Protein AF-A0AAJ1B019-F1 (afdb_monomer_lite)

Radius of gyration: 32.2 Å; chains: 1; bounding box: 60×38×91 Å

Sequence (103 aa):
MKLSSENKVKEAKVQQEENVTEEQHVETKEEAVKRVAEPLSVTIEKAKKDINTAVIMAERNYSLHSSITVLILESVLANVRAGNATVAAMEFEQYKGELLKNG

pLDDT: mean 71.17, std 15.45, range [40.25, 95.06]

Organism: Mediterraneibacter gnavus (NCBI:txid33038)

Foldseek 3Di:
DPDPPPVVVVVVVVVVVVVPPCPPPPDDPVNVCVVVVVVVVVVVVVVVVVVVVVVVVCCVVVVVVVPPLVVLVVVLVVCVVVVNPVVSVVSCVVCVCVNPVVD

Secondary structure (DSSP, 8-state):
--SSHHHHHHHHHHHHHGGGS-------HHHHHHHHHHHHHHHHHHHHHHHHHHHHHHHHHTT-TTHHHHHHHHHHHHHHHTT-HHHHHHHHHHHHHHHHTT-

Structure (mmCIF, N/CA/C/O backbone):
data_AF-A0AAJ1B019-F1
#
_entry.id   AF-A0AAJ1B019-F1
#
loop_
_atom_site.group_PDB
_atom_site.id
_atom_site.type_symbol
_atom_site.label_atom_id
_atom_site.label_alt_id
_atom_site.label_comp_id
_atom_site.label_asym_id
_atom_site.label_entity_id
_atom_site.label_seq_id
_atom_site.pdbx_PDB_ins_code
_atom_site.Cartn_x
_atom_site.Cartn_y
_atom_site.Cartn_z
_atom_site.occupancy
_atom_site.B_iso_or_equiv
_atom_site.auth_seq_id
_atom_site.auth_comp_id
_atom_site.auth_asym_id
_atom_site.auth_atom_id
_atom_site.pdbx_PDB_model_num
ATOM 1 N N . MET A 1 1 ? -39.588 28.427 72.794 1.00 50.62 1 MET A N 1
ATOM 2 C CA . MET A 1 1 ? -39.570 27.150 72.043 1.00 50.62 1 MET A CA 1
ATOM 3 C C . MET A 1 1 ? -39.719 27.462 70.554 1.00 50.62 1 MET A C 1
ATOM 5 O O . MET A 1 1 ? -40.829 27.744 70.130 1.00 50.62 1 MET A O 1
ATOM 9 N N . LYS A 1 2 ? -38.621 27.544 69.783 1.00 50.16 2 LYS A N 1
ATOM 10 C CA . LYS A 1 2 ? -38.675 27.771 68.318 1.00 50.16 2 LYS A CA 1
ATOM 11 C C . LYS A 1 2 ? -37.358 27.432 67.589 1.00 50.16 2 LYS A C 1
ATOM 13 O O . LYS A 1 2 ? -36.983 28.109 66.652 1.00 50.16 2 LYS A O 1
ATOM 18 N N . LEU A 1 3 ? -36.636 26.405 68.048 1.00 49.88 3 LEU A N 1
ATOM 19 C CA . LEU A 1 3 ? -35.315 26.033 67.499 1.00 49.88 3 LEU A CA 1
ATOM 20 C C . LEU A 1 3 ? -35.224 24.574 67.013 1.00 49.88 3 LEU A C 1
ATOM 22 O O . LEU A 1 3 ? -34.187 24.154 66.520 1.00 49.88 3 LEU A O 1
ATOM 26 N N . SER A 1 4 ? -36.296 23.782 67.129 1.00 53.53 4 SER A N 1
ATOM 27 C CA . SER A 1 4 ? -36.256 22.347 66.790 1.00 53.53 4 SER A CA 1
ATOM 28 C C . SER A 1 4 ? -36.645 22.040 65.337 1.00 53.53 4 SER A C 1
ATOM 30 O O . SER A 1 4 ? -36.272 20.996 64.809 1.00 53.53 4 SER A O 1
ATOM 32 N N . SER A 1 5 ? -37.358 22.948 64.670 1.00 53.88 5 SER A N 1
ATOM 33 C CA . SER A 1 5 ? -37.872 22.751 63.310 1.00 53.88 5 SER A CA 1
ATOM 34 C C . SER A 1 5 ? -36.930 23.239 62.205 1.00 53.88 5 SER A C 1
ATOM 36 O O . SER A 1 5 ? -37.071 22.795 61.074 1.00 53.88 5 SER A O 1
ATOM 38 N N . GLU A 1 6 ? -35.948 24.096 62.503 1.00 50.56 6 GLU A N 1
ATOM 39 C CA . GLU A 1 6 ? -35.003 24.601 61.489 1.00 50.56 6 GLU A CA 1
ATOM 40 C C . GLU A 1 6 ? -33.870 23.612 61.171 1.00 50.56 6 GLU A C 1
ATOM 42 O O . GLU A 1 6 ? -33.420 23.551 60.028 1.00 50.56 6 GLU A O 1
ATOM 47 N N . ASN A 1 7 ? -33.452 22.777 62.130 1.00 51.91 7 ASN A N 1
ATOM 48 C CA . ASN A 1 7 ? -32.375 21.805 61.894 1.00 51.91 7 ASN A CA 1
ATOM 49 C C . ASN A 1 7 ? -32.812 20.618 61.024 1.00 51.91 7 ASN A C 1
ATOM 51 O O . ASN A 1 7 ? -32.043 20.178 60.175 1.00 51.91 7 ASN A O 1
ATOM 55 N N . LYS A 1 8 ? -34.064 20.157 61.145 1.00 52.56 8 LYS A N 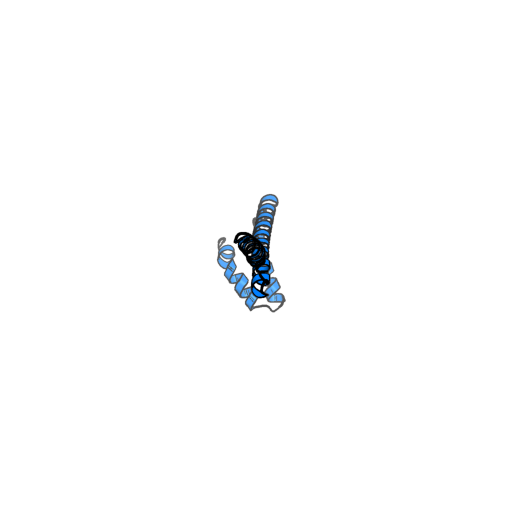1
ATOM 56 C CA . LYS A 1 8 ? -34.578 19.056 60.308 1.00 52.56 8 LYS A CA 1
ATOM 57 C C . LYS A 1 8 ? -34.766 19.446 58.840 1.00 52.56 8 LYS A C 1
ATOM 59 O O . LYS A 1 8 ? -34.690 18.591 57.966 1.00 52.56 8 LYS A O 1
ATOM 64 N N . VAL A 1 9 ? -34.998 20.729 58.560 1.00 53.28 9 VAL A N 1
ATOM 65 C CA . VAL A 1 9 ? -35.155 21.231 57.185 1.00 53.28 9 VAL A CA 1
ATOM 66 C C . VAL A 1 9 ? -33.797 21.379 56.495 1.00 53.28 9 VAL A C 1
ATOM 68 O O . VAL A 1 9 ? -33.706 21.167 55.290 1.00 53.28 9 VAL A O 1
ATOM 71 N N . LYS A 1 10 ? -32.728 21.687 57.242 1.00 52.53 10 LYS A N 1
ATOM 72 C CA . LYS A 1 10 ? -31.371 21.780 56.683 1.00 52.53 10 LYS A CA 1
ATOM 73 C C . LYS A 1 10 ? -30.781 20.412 56.338 1.00 52.53 10 LYS A C 1
ATOM 75 O O . LYS A 1 10 ? -30.233 20.277 55.252 1.00 52.53 10 LYS A O 1
ATOM 80 N N . GLU A 1 11 ? -30.952 19.395 57.183 1.00 49.94 11 GLU A N 1
ATOM 81 C CA . GLU A 1 11 ? -30.468 18.035 56.874 1.00 49.94 11 GLU A CA 1
ATOM 82 C C . GLU A 1 11 ? -31.183 17.409 55.667 1.00 49.94 11 GLU A C 1
ATOM 84 O O . GLU A 1 11 ? -30.538 16.784 54.829 1.00 49.94 11 GLU A O 1
ATOM 89 N N . ALA A 1 12 ? -32.492 17.642 55.515 1.00 50.59 12 ALA A N 1
ATOM 90 C CA . ALA A 1 12 ? -33.245 17.146 54.362 1.00 50.59 12 ALA A CA 1
ATOM 91 C C . ALA A 1 12 ? -32.840 17.829 53.043 1.00 50.59 12 ALA A C 1
ATOM 93 O O . ALA A 1 12 ? -32.885 17.200 51.991 1.00 50.59 12 ALA A O 1
ATOM 94 N N . LYS A 1 13 ? -32.423 19.102 53.090 1.00 48.06 13 LYS A N 1
ATOM 95 C CA . LYS A 1 13 ? -31.997 19.844 51.895 1.00 48.06 13 LYS A CA 1
ATOM 96 C C . LYS A 1 13 ? -30.591 19.448 51.435 1.00 48.06 13 LYS A C 1
ATOM 98 O O . LYS A 1 13 ? -30.360 19.347 50.237 1.00 48.06 13 LYS A O 1
ATOM 103 N N . VAL A 1 14 ? -29.693 19.143 52.376 1.00 51.22 14 VAL A N 1
ATOM 104 C CA . VAL A 1 14 ? -28.333 18.659 52.076 1.00 51.22 14 VAL A CA 1
ATOM 105 C C . VAL A 1 14 ? -28.370 17.262 51.444 1.00 51.22 14 VAL A C 1
ATOM 107 O O . VAL A 1 14 ? -27.679 17.028 50.460 1.00 51.22 14 VAL A O 1
ATOM 110 N N . GLN A 1 15 ? -29.252 16.368 51.907 1.00 46.62 15 GLN A N 1
ATOM 111 C CA . GLN A 1 15 ? -29.422 15.045 51.281 1.00 46.62 15 GLN A CA 1
ATOM 112 C C . GLN A 1 15 ? -30.088 15.097 49.896 1.00 46.62 15 GLN A C 1
ATOM 114 O O . GLN A 1 15 ? -29.965 14.152 49.121 1.00 46.62 15 GLN A O 1
ATOM 119 N N . GLN A 1 16 ? -30.799 16.181 49.573 1.00 46.81 16 GLN A N 1
ATOM 120 C CA . GLN A 1 16 ? -31.437 16.353 48.267 1.00 46.81 16 GLN A CA 1
ATOM 121 C C . GLN A 1 16 ? -30.507 17.016 47.238 1.00 46.81 16 GLN A C 1
ATOM 123 O O . GLN A 1 16 ? -30.675 16.774 46.049 1.00 46.81 16 GLN A O 1
ATOM 128 N N . GLU A 1 17 ? -29.514 17.800 47.674 1.00 41.75 17 GLU A N 1
ATOM 129 C CA . GLU A 1 17 ? -28.477 18.376 46.799 1.00 41.75 17 GLU A CA 1
ATOM 130 C C . GLU A 1 17 ? -27.334 17.389 46.501 1.00 41.75 17 GLU A C 1
ATOM 132 O O . GLU A 1 17 ? -26.781 17.414 45.403 1.00 41.75 17 GLU A O 1
ATOM 137 N N . GLU A 1 18 ? -27.023 16.459 47.410 1.00 42.16 18 GLU A N 1
ATOM 138 C CA . GLU A 1 18 ? -25.994 15.431 47.168 1.00 42.16 18 GLU A CA 1
ATOM 139 C C . GLU A 1 18 ? -26.453 14.352 46.165 1.00 42.16 18 GLU A C 1
ATOM 141 O O . GLU A 1 18 ? -25.636 13.718 45.506 1.00 42.16 18 GLU A O 1
ATOM 146 N N . ASN A 1 19 ? -27.766 14.197 45.967 1.00 40.25 19 ASN A N 1
ATOM 147 C CA . ASN A 1 19 ? -28.346 13.161 45.104 1.00 40.25 19 ASN A CA 1
ATOM 148 C C . ASN A 1 19 ? -28.590 13.609 43.645 1.00 40.25 19 ASN A C 1
ATOM 150 O O . ASN A 1 19 ? -29.221 12.884 42.880 1.00 40.25 19 ASN A O 1
ATOM 154 N N . VAL A 1 20 ? -28.150 14.815 43.258 1.00 49.91 20 VAL A N 1
ATOM 155 C CA . VAL A 1 20 ? -28.403 15.395 41.918 1.00 49.91 20 VAL A CA 1
ATOM 156 C C . VAL A 1 20 ? -27.145 15.453 41.040 1.00 49.91 20 VAL A C 1
ATOM 158 O O . VAL A 1 20 ? -27.244 15.762 39.859 1.00 49.91 20 VAL A O 1
ATOM 161 N N . THR A 1 21 ? -25.964 15.088 41.545 1.00 45.81 21 THR A N 1
ATOM 162 C CA . THR A 1 21 ? -24.705 15.277 40.789 1.00 45.81 21 THR A CA 1
ATOM 163 C C . THR A 1 21 ? -24.028 13.973 40.372 1.00 45.81 21 THR A C 1
ATOM 165 O O . THR A 1 21 ? -22.811 13.895 40.276 1.00 45.81 21 THR A O 1
ATOM 168 N N . GLU A 1 22 ? -24.817 12.948 40.077 1.00 49.91 22 GLU A N 1
ATOM 169 C CA . GLU A 1 22 ? -24.378 11.846 39.223 1.00 49.91 22 GLU A CA 1
ATOM 170 C C . GLU A 1 22 ? -25.418 11.679 38.117 1.00 49.91 22 GLU A C 1
ATOM 172 O O . GLU A 1 22 ? -26.176 10.711 38.071 1.00 49.91 22 GLU A O 1
ATOM 177 N N . GLU A 1 23 ? -25.489 12.660 37.211 1.00 45.62 23 GLU A N 1
ATOM 178 C CA . GLU A 1 23 ? -26.018 12.389 35.878 1.00 45.62 23 GLU A CA 1
ATOM 179 C C . GLU A 1 23 ? -25.144 11.277 35.291 1.00 45.62 23 GLU A C 1
ATOM 181 O O . GLU A 1 23 ? -24.032 11.512 34.816 1.00 45.62 23 GLU A O 1
ATOM 186 N N . GLN A 1 24 ? -25.616 10.032 35.396 1.00 56.62 24 GLN A N 1
ATOM 187 C CA . GLN A 1 24 ? -25.055 8.913 34.660 1.00 56.62 24 GLN A C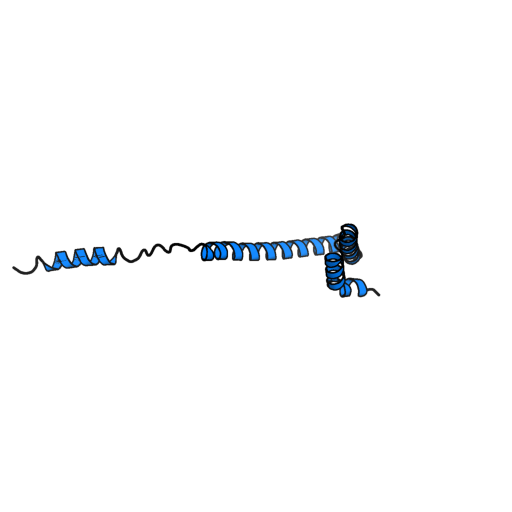A 1
ATOM 188 C C . GLN A 1 24 ? -25.157 9.281 33.184 1.00 56.62 24 GLN A C 1
ATOM 190 O O . GLN A 1 24 ? -26.213 9.150 32.569 1.00 56.62 24 GLN A O 1
ATOM 195 N N . HIS A 1 25 ? -24.058 9.791 32.632 1.00 66.38 25 HIS A N 1
ATOM 196 C CA . HIS A 1 25 ? -23.916 10.037 31.212 1.00 66.38 25 HIS A CA 1
ATOM 197 C C . HIS A 1 25 ? -24.056 8.687 30.505 1.00 66.38 25 HIS A C 1
ATOM 199 O O . HIS A 1 25 ? -23.106 7.906 30.412 1.00 66.38 25 HIS A O 1
ATOM 205 N N . VAL A 1 26 ? -25.268 8.384 30.042 1.00 70.44 26 VAL A N 1
ATOM 206 C CA . VAL A 1 26 ? -25.540 7.193 29.245 1.00 70.44 26 VAL A CA 1
ATOM 207 C C . VAL A 1 26 ? -24.914 7.439 27.885 1.00 70.44 26 VAL A C 1
ATOM 209 O O . VAL A 1 26 ? -25.463 8.154 27.053 1.00 70.44 26 VAL A O 1
ATOM 212 N N . GLU A 1 27 ? -23.725 6.878 27.699 1.00 68.50 27 GLU A N 1
ATOM 213 C CA . GLU A 1 27 ? -22.998 6.974 26.446 1.00 68.50 27 GLU A CA 1
ATOM 214 C C . GLU A 1 27 ? -23.863 6.468 25.290 1.00 68.50 27 GLU A C 1
ATOM 216 O O . GLU A 1 27 ? -24.378 5.343 25.290 1.00 68.50 27 GLU A O 1
ATOM 221 N N . THR A 1 28 ? -24.031 7.323 24.290 1.00 77.88 28 THR A N 1
ATOM 222 C CA . THR A 1 28 ? -24.779 6.971 23.092 1.00 77.88 28 THR A CA 1
ATOM 223 C C . THR A 1 28 ? -23.948 6.037 22.213 1.00 77.88 28 THR A C 1
ATOM 225 O O . THR A 1 28 ? -22.715 6.039 22.228 1.00 77.88 28 THR A O 1
ATOM 228 N N . LYS A 1 29 ? -24.613 5.228 21.378 1.00 76.12 29 LYS A N 1
ATOM 229 C CA . LYS A 1 29 ? -23.911 4.349 20.423 1.00 76.12 29 LYS A CA 1
ATOM 230 C C . LYS A 1 29 ? -22.945 5.126 19.522 1.00 76.12 29 LYS A C 1
ATOM 232 O O . LYS A 1 29 ? -21.916 4.590 19.132 1.00 76.12 29 LYS A O 1
ATOM 237 N N . GLU A 1 30 ? -23.280 6.369 19.200 1.00 76.81 30 GLU A N 1
ATOM 238 C CA . GLU A 1 30 ? -22.514 7.235 18.307 1.00 76.81 30 GLU A CA 1
ATOM 239 C C . GLU A 1 30 ? -21.222 7.745 18.966 1.00 76.81 30 GLU A C 1
ATOM 241 O O . GLU A 1 30 ? -20.154 7.704 18.354 1.00 76.81 30 GLU A O 1
ATOM 246 N N . GLU A 1 31 ? -21.282 8.111 20.248 1.00 76.25 31 GLU A N 1
ATOM 247 C CA . GLU A 1 31 ? -20.105 8.456 21.059 1.00 76.25 31 GLU A CA 1
ATOM 248 C C . GLU A 1 31 ? -19.183 7.252 21.261 1.00 76.25 31 GLU A C 1
ATOM 250 O O . GLU A 1 31 ? -17.966 7.376 21.102 1.00 76.25 31 GLU A O 1
ATOM 255 N N . ALA A 1 32 ? -19.757 6.067 21.493 1.00 75.50 32 ALA A N 1
ATOM 256 C CA . ALA A 1 32 ? -18.993 4.829 21.596 1.00 75.50 32 ALA A CA 1
ATOM 257 C C . ALA A 1 32 ? -18.273 4.484 20.281 1.00 75.50 32 ALA A C 1
ATOM 259 O O . ALA A 1 32 ? -17.108 4.082 20.297 1.00 75.50 32 ALA A O 1
ATOM 260 N N . VAL A 1 33 ? -18.927 4.682 19.129 1.00 72.44 33 VAL A N 1
ATOM 261 C CA . VAL A 1 33 ? -18.290 4.503 17.814 1.00 72.44 33 VAL A CA 1
ATOM 262 C C . VAL A 1 33 ? -17.163 5.511 17.618 1.00 72.44 33 VAL A C 1
ATOM 264 O O . VAL A 1 33 ? -16.073 5.118 17.208 1.00 72.44 33 VAL A O 1
ATOM 267 N N . LYS A 1 34 ? -17.378 6.789 17.939 1.00 72.00 34 LYS A N 1
ATOM 268 C CA . LYS A 1 34 ? -16.368 7.840 17.757 1.00 72.00 34 LYS A CA 1
ATOM 269 C C . LYS A 1 34 ? -15.132 7.611 18.633 1.00 72.00 34 LYS A C 1
ATOM 271 O O . LYS A 1 34 ? -14.007 7.678 18.137 1.00 72.00 34 LYS A O 1
ATOM 276 N N . ARG A 1 35 ? -15.344 7.212 19.892 1.00 76.19 35 ARG A N 1
ATOM 277 C CA . ARG A 1 35 ? -14.289 6.838 20.847 1.00 76.19 35 ARG A CA 1
ATOM 278 C C . ARG A 1 35 ? -13.443 5.656 20.380 1.00 76.19 35 ARG A C 1
ATOM 280 O O . ARG A 1 35 ? -12.286 5.567 20.770 1.00 76.19 35 ARG A O 1
ATOM 287 N N . VAL A 1 36 ? -13.992 4.749 19.573 1.00 71.38 36 VAL A N 1
ATOM 288 C CA . VAL A 1 36 ? -13.258 3.592 19.034 1.00 71.38 36 VAL A CA 1
ATOM 289 C C . VAL A 1 36 ? -12.637 3.899 17.667 1.00 71.38 36 VAL A C 1
ATOM 291 O O . VAL A 1 36 ? -11.504 3.502 17.401 1.00 71.38 36 VAL A O 1
ATOM 294 N N . ALA A 1 37 ? -13.335 4.640 16.807 1.00 68.56 37 ALA A N 1
ATOM 295 C CA . ALA A 1 37 ? -12.900 4.943 15.446 1.00 68.56 37 ALA A CA 1
ATOM 296 C C . ALA A 1 37 ? -11.674 5.870 15.393 1.00 68.56 37 ALA A C 1
ATOM 298 O O . ALA A 1 37 ? -10.781 5.656 14.573 1.00 68.56 37 ALA A O 1
ATOM 299 N N . GLU A 1 38 ? -11.598 6.875 16.270 1.00 69.62 38 GLU A N 1
ATOM 300 C CA . GLU A 1 38 ? -10.465 7.810 16.319 1.00 69.62 38 GLU A CA 1
ATOM 301 C C . GLU A 1 38 ? -9.134 7.130 16.718 1.00 69.62 38 GLU A C 1
ATOM 303 O O . GLU A 1 38 ? -8.159 7.266 15.977 1.00 69.62 38 GLU A O 1
ATOM 308 N N . PRO A 1 39 ? -9.050 6.324 17.797 1.00 77.75 39 PRO A N 1
ATOM 309 C CA . PRO A 1 39 ? -7.828 5.580 18.108 1.00 77.75 39 PRO A CA 1
ATOM 310 C C . PRO A 1 39 ? -7.445 4.564 17.027 1.00 77.75 39 PRO A C 1
ATOM 312 O O . PRO A 1 39 ? -6.256 4.340 16.779 1.00 77.75 39 PRO A O 1
ATOM 315 N N . LEU A 1 40 ? -8.431 3.944 16.368 1.00 78.81 40 LEU A N 1
ATOM 316 C CA . LEU A 1 40 ? -8.180 3.009 15.270 1.00 78.81 40 LEU A CA 1
ATOM 317 C C . LEU A 1 40 ? -7.580 3.717 14.053 1.00 78.81 40 LEU A C 1
ATOM 319 O O . LEU A 1 40 ? -6.621 3.204 13.480 1.00 78.81 40 LEU A O 1
ATOM 323 N N . SER A 1 41 ? -8.079 4.900 13.682 1.00 75.50 41 SER A N 1
ATOM 324 C CA . SER A 1 41 ? -7.521 5.671 12.563 1.00 75.50 41 SER A CA 1
ATOM 325 C C . SER A 1 41 ? -6.075 6.093 12.843 1.00 75.50 41 SER A C 1
ATOM 327 O O . SER A 1 41 ? -5.205 5.892 11.997 1.00 75.50 41 SER A O 1
ATOM 329 N N . VAL A 1 42 ? -5.782 6.551 14.066 1.00 80.06 42 VAL A N 1
ATOM 330 C CA . VAL A 1 42 ? -4.418 6.884 14.510 1.00 80.06 42 VAL A CA 1
ATOM 331 C C . VAL A 1 42 ? -3.502 5.658 14.455 1.00 80.06 42 VAL A C 1
ATOM 333 O O . VAL A 1 42 ? -2.358 5.750 14.003 1.00 80.06 42 VAL A O 1
ATOM 336 N N . THR A 1 43 ? -4.006 4.493 14.865 1.00 85.12 43 THR A N 1
ATOM 337 C CA . THR A 1 43 ? -3.259 3.227 14.820 1.00 85.12 43 THR A CA 1
ATOM 338 C C . THR A 1 43 ? -2.955 2.805 13.383 1.00 85.12 43 THR A C 1
ATOM 340 O O . THR A 1 43 ? -1.830 2.399 13.087 1.00 85.12 43 THR A O 1
ATOM 343 N N . ILE A 1 44 ? -3.921 2.947 12.473 1.00 81.44 44 ILE A N 1
ATOM 344 C CA . ILE A 1 44 ? -3.752 2.646 11.047 1.00 81.44 44 ILE A CA 1
ATOM 345 C C . ILE A 1 44 ? -2.718 3.583 10.412 1.00 81.44 44 ILE A C 1
ATOM 347 O O . ILE A 1 44 ? -1.819 3.114 9.715 1.00 81.44 44 ILE A O 1
ATOM 351 N N . GLU A 1 45 ? -2.793 4.889 10.671 1.00 84.81 45 GLU A N 1
ATOM 352 C CA . GLU A 1 45 ? -1.831 5.857 10.130 1.00 84.81 45 GLU A CA 1
ATOM 353 C C . GLU A 1 45 ? -0.411 5.618 10.656 1.00 84.81 45 GLU A C 1
ATOM 355 O O . GLU A 1 45 ? 0.563 5.676 9.898 1.00 84.81 45 GLU A O 1
ATOM 360 N N . LYS A 1 46 ? -0.276 5.250 11.935 1.00 88.44 46 LYS A N 1
ATOM 361 C CA . LYS A 1 46 ? 1.014 4.838 12.494 1.00 88.44 46 LYS A CA 1
ATOM 362 C C . LYS A 1 46 ? 1.545 3.571 11.818 1.00 88.44 46 LYS A C 1
ATOM 364 O O . LYS A 1 46 ? 2.706 3.549 11.420 1.00 88.44 46 LYS A O 1
ATOM 369 N N . ALA A 1 47 ? 0.704 2.554 11.630 1.00 83.69 47 ALA A N 1
ATOM 370 C CA . ALA A 1 47 ? 1.099 1.318 10.957 1.00 83.69 47 ALA A CA 1
ATOM 371 C C . ALA A 1 47 ? 1.571 1.574 9.515 1.00 83.69 47 ALA A C 1
ATOM 373 O O . ALA A 1 47 ? 2.618 1.068 9.118 1.00 83.69 47 ALA A O 1
ATOM 374 N N . LYS A 1 48 ? 0.868 2.423 8.753 1.00 84.38 48 LYS A N 1
ATOM 375 C CA . LYS A 1 48 ? 1.295 2.840 7.405 1.00 84.38 48 LYS A CA 1
ATOM 376 C C . LYS A 1 48 ? 2.677 3.498 7.420 1.00 84.38 48 LYS A C 1
ATOM 378 O O . LYS A 1 48 ? 3.524 3.180 6.586 1.00 84.38 48 LYS A O 1
ATOM 383 N N . LYS A 1 49 ? 2.925 4.400 8.374 1.00 83.94 49 LYS A N 1
ATOM 384 C CA . LYS A 1 49 ? 4.216 5.091 8.510 1.00 83.94 49 LYS A CA 1
ATOM 385 C C . LYS A 1 49 ? 5.355 4.134 8.871 1.00 83.94 49 LYS A C 1
ATOM 387 O O . LYS A 1 49 ? 6.452 4.257 8.318 1.00 83.94 49 LYS A O 1
ATOM 392 N N . ASP A 1 50 ? 5.092 3.190 9.768 1.00 83.88 50 ASP A N 1
ATOM 393 C CA . ASP A 1 50 ? 6.064 2.182 10.194 1.00 83.88 50 ASP A CA 1
ATOM 394 C C . ASP A 1 50 ? 6.423 1.251 9.015 1.00 83.88 50 ASP A C 1
ATOM 396 O O . ASP A 1 50 ? 7.604 1.018 8.753 1.00 83.88 50 ASP A O 1
ATOM 400 N N . ILE A 1 51 ? 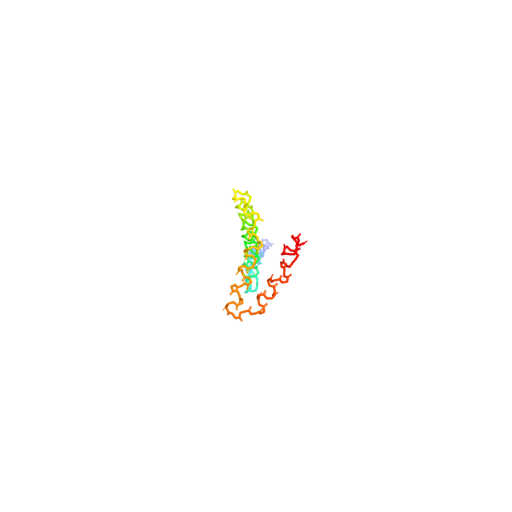5.428 0.820 8.227 1.00 81.12 51 ILE A N 1
ATOM 401 C CA . ILE A 1 51 ? 5.626 0.024 7.002 1.00 81.12 51 ILE A CA 1
ATOM 402 C C . ILE A 1 51 ? 6.480 0.782 5.981 1.00 81.12 51 ILE A C 1
ATOM 404 O O . ILE A 1 51 ? 7.485 0.251 5.513 1.00 81.12 51 ILE A O 1
ATOM 408 N N . ASN A 1 52 ? 6.135 2.035 5.673 1.00 75.06 52 ASN A N 1
ATOM 409 C CA . ASN A 1 52 ? 6.894 2.845 4.715 1.00 75.06 52 ASN A CA 1
ATOM 410 C C . ASN A 1 52 ? 8.358 3.011 5.144 1.00 75.06 52 ASN A C 1
ATOM 412 O O . ASN A 1 52 ? 9.271 2.938 4.323 1.00 75.06 52 ASN A O 1
ATOM 416 N N . THR A 1 53 ? 8.592 3.194 6.444 1.00 79.94 53 THR A N 1
ATOM 417 C CA . THR A 1 53 ? 9.945 3.304 7.000 1.00 79.94 53 THR A CA 1
ATOM 418 C C . THR A 1 53 ? 10.722 1.997 6.837 1.00 79.94 53 THR A C 1
ATOM 420 O O . THR A 1 53 ? 11.876 2.021 6.408 1.00 79.94 53 THR A O 1
ATOM 423 N N . ALA A 1 54 ? 10.091 0.857 7.129 1.00 73.81 54 ALA A N 1
ATOM 424 C CA . ALA A 1 54 ? 10.699 -0.463 6.978 1.00 73.81 54 ALA A CA 1
ATOM 425 C C . ALA A 1 54 ? 11.061 -0.774 5.515 1.00 73.81 54 ALA A C 1
ATOM 427 O O . ALA A 1 54 ? 12.151 -1.282 5.254 1.00 73.81 54 ALA A O 1
ATOM 428 N N . VAL A 1 55 ? 10.189 -0.413 4.569 1.00 74.81 55 VAL A N 1
ATOM 429 C CA . VAL A 1 55 ? 10.428 -0.576 3.126 1.00 74.81 55 VAL A CA 1
ATOM 430 C C . VAL A 1 55 ? 11.633 0.252 2.677 1.00 74.81 55 VAL A C 1
ATOM 432 O O . VAL A 1 55 ? 12.576 -0.308 2.128 1.00 74.81 55 VAL A O 1
ATOM 435 N N . ILE A 1 56 ? 11.683 1.545 3.015 1.00 68.50 56 ILE A N 1
ATOM 436 C CA . ILE A 1 56 ? 12.817 2.421 2.662 1.00 68.50 56 ILE A CA 1
ATOM 437 C C . ILE A 1 56 ? 14.132 1.908 3.266 1.00 68.50 56 ILE A C 1
ATOM 439 O O . ILE A 1 56 ? 15.190 1.967 2.635 1.00 68.50 56 ILE A O 1
ATOM 443 N N . MET A 1 57 ? 14.095 1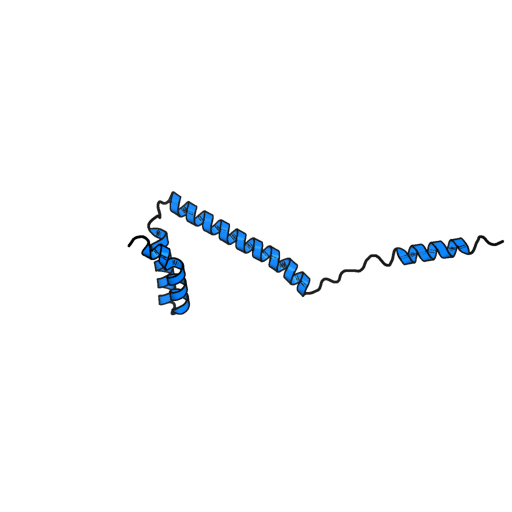.415 4.507 1.00 71.31 57 MET A N 1
ATOM 444 C CA . MET A 1 57 ? 15.276 0.837 5.148 1.00 71.31 57 MET A CA 1
ATOM 445 C C . MET A 1 57 ? 15.743 -0.434 4.441 1.00 71.31 57 MET A C 1
ATOM 447 O O . MET A 1 57 ? 16.942 -0.582 4.209 1.00 71.31 57 MET A O 1
ATOM 451 N N . ALA A 1 58 ? 14.826 -1.328 4.069 1.00 69.12 58 ALA A N 1
ATOM 452 C CA . ALA A 1 58 ? 15.161 -2.507 3.280 1.00 69.12 58 ALA A CA 1
ATOM 453 C C . ALA A 1 58 ? 15.763 -2.100 1.927 1.00 69.12 58 ALA A C 1
ATOM 455 O O . ALA A 1 58 ? 16.811 -2.608 1.536 1.00 69.12 58 ALA A O 1
ATOM 456 N N . GLU A 1 59 ? 15.180 -1.115 1.251 1.00 63.62 59 GLU A N 1
ATOM 457 C CA . GLU A 1 59 ? 15.665 -0.666 -0.051 1.00 63.62 59 GLU A CA 1
ATOM 458 C C . GLU A 1 59 ? 17.094 -0.131 -0.014 1.00 63.62 59 GLU A C 1
ATOM 460 O O . GLU A 1 59 ? 17.923 -0.483 -0.859 1.00 63.62 59 GLU A O 1
ATOM 465 N N . ARG A 1 60 ? 17.396 0.681 1.004 1.00 63.22 60 ARG A N 1
ATOM 466 C CA . ARG A 1 60 ? 18.734 1.234 1.235 1.00 63.22 60 ARG A CA 1
ATOM 467 C C . ARG A 1 60 ? 19.739 0.155 1.620 1.00 63.22 60 ARG A C 1
ATOM 469 O O . ARG A 1 60 ? 20.850 0.158 1.096 1.00 63.22 60 ARG A O 1
ATOM 476 N N . ASN A 1 61 ? 19.350 -0.770 2.495 1.00 66.00 61 ASN A N 1
ATOM 477 C CA . ASN A 1 61 ? 20.246 -1.805 3.014 1.00 66.00 61 ASN A CA 1
ATOM 478 C C . ASN A 1 61 ? 20.571 -2.890 1.981 1.00 66.00 61 ASN A C 1
ATOM 480 O O . ASN A 1 61 ? 21.647 -3.477 2.042 1.00 66.00 61 ASN A O 1
ATOM 484 N N . TYR A 1 62 ? 19.670 -3.140 1.030 1.00 63.09 62 TYR A N 1
ATOM 485 C CA . TYR A 1 62 ? 19.841 -4.175 0.008 1.00 63.09 62 TYR A CA 1
ATOM 486 C C . TYR A 1 62 ? 20.131 -3.610 -1.394 1.00 63.09 62 TYR A C 1
ATOM 488 O O . TYR A 1 62 ? 20.099 -4.359 -2.366 1.00 63.09 62 TYR A O 1
ATOM 496 N N . SER A 1 63 ? 20.412 -2.302 -1.519 1.00 56.38 63 SER A N 1
ATOM 497 C CA . SER A 1 63 ? 20.637 -1.619 -2.809 1.00 56.38 63 SER A CA 1
ATOM 498 C C . SER A 1 63 ? 19.548 -1.922 -3.847 1.00 56.38 63 SER A C 1
ATOM 500 O O . SER A 1 63 ? 19.803 -2.018 -5.047 1.00 56.38 63 SER A O 1
ATOM 502 N N . LEU A 1 64 ? 18.302 -2.028 -3.389 1.00 60.25 64 LEU A N 1
ATOM 503 C CA . LEU A 1 64 ? 17.134 -2.327 -4.211 1.00 60.25 64 LEU A CA 1
ATOM 504 C C . LEU A 1 64 ? 16.677 -1.084 -5.000 1.00 60.25 64 LEU A C 1
ATOM 506 O O . LEU A 1 64 ? 15.492 -0.889 -5.228 1.00 60.25 64 LEU A O 1
ATOM 510 N N . HIS A 1 65 ? 17.584 -0.216 -5.448 1.00 53.69 65 HIS A N 1
ATOM 511 C CA . HIS A 1 65 ? 17.253 1.041 -6.135 1.00 53.69 65 HIS A CA 1
ATOM 512 C C . HIS A 1 65 ? 16.617 0.824 -7.535 1.00 53.69 65 HIS A C 1
ATOM 514 O O . HIS A 1 65 ? 16.129 1.766 -8.152 1.00 53.69 65 HIS A O 1
ATOM 520 N N . SER A 1 66 ? 16.571 -0.430 -8.007 1.00 54.16 66 SER A N 1
ATOM 521 C CA . SER A 1 66 ? 15.796 -0.909 -9.168 1.00 54.16 66 SER A CA 1
ATOM 522 C C . SER A 1 66 ? 14.391 -1.440 -8.790 1.00 54.16 66 SER A C 1
ATOM 524 O O . SER A 1 66 ? 13.573 -1.744 -9.652 1.00 54.16 66 SER A O 1
ATOM 526 N N . SER A 1 67 ? 14.083 -1.573 -7.495 1.00 62.38 67 SER A N 1
ATOM 527 C CA . SER A 1 67 ? 12.933 -2.345 -7.003 1.00 62.38 67 SER A CA 1
ATOM 528 C C . SER A 1 67 ? 11.612 -1.598 -6.984 1.00 62.38 67 SER A C 1
ATOM 530 O O . SER A 1 67 ? 10.614 -2.232 -7.267 1.00 62.38 67 SER A O 1
ATOM 532 N N . ILE A 1 68 ? 11.555 -0.288 -6.719 1.00 69.06 68 ILE A N 1
ATOM 533 C CA . ILE A 1 68 ? 10.266 0.426 -6.643 1.00 69.06 68 ILE A CA 1
ATOM 534 C C . ILE A 1 68 ? 9.538 0.377 -7.985 1.00 69.06 68 ILE A C 1
ATOM 536 O O . ILE A 1 68 ? 8.375 -0.006 -8.041 1.00 69.06 68 ILE A O 1
ATOM 540 N N . THR A 1 69 ? 10.229 0.700 -9.081 1.00 71.38 69 THR A N 1
ATOM 541 C CA . THR A 1 69 ? 9.664 0.618 -10.435 1.00 71.38 69 THR A CA 1
ATOM 542 C C . THR A 1 69 ? 9.206 -0.804 -10.750 1.00 71.38 69 THR A C 1
ATOM 544 O O . THR A 1 69 ? 8.106 -0.985 -11.260 1.00 71.38 69 THR A O 1
ATOM 547 N N . VAL A 1 70 ? 10.008 -1.817 -10.405 1.00 74.56 70 VAL A N 1
ATOM 548 C CA . VAL A 1 70 ? 9.655 -3.228 -10.621 1.00 74.56 70 VAL A CA 1
ATOM 549 C C . VAL A 1 70 ? 8.456 -3.644 -9.765 1.00 74.56 70 VAL A C 1
ATOM 551 O O . VAL A 1 70 ? 7.530 -4.228 -10.304 1.00 74.56 70 VAL A O 1
ATOM 554 N N . LEU A 1 71 ? 8.408 -3.280 -8.484 1.00 78.62 71 LEU A N 1
ATOM 555 C CA . LEU A 1 71 ? 7.311 -3.583 -7.560 1.00 78.62 71 LEU A CA 1
ATOM 556 C C . LEU A 1 71 ? 6.004 -2.903 -7.988 1.00 78.62 71 LEU A C 1
ATOM 558 O O . LEU A 1 71 ? 4.946 -3.528 -7.966 1.00 78.62 71 LEU A O 1
ATOM 562 N N . ILE A 1 72 ? 6.070 -1.642 -8.429 1.00 82.00 72 ILE A N 1
ATOM 563 C CA . ILE A 1 72 ? 4.919 -0.923 -8.991 1.00 82.00 72 ILE A CA 1
ATOM 564 C C . ILE A 1 72 ? 4.432 -1.634 -10.259 1.00 82.00 72 ILE A C 1
ATOM 566 O O . ILE A 1 72 ? 3.237 -1.887 -10.400 1.00 82.00 72 ILE A O 1
ATOM 570 N N . LEU A 1 73 ? 5.339 -1.998 -11.172 1.00 82.56 73 LEU A N 1
ATOM 571 C CA . LEU A 1 73 ? 4.982 -2.715 -12.399 1.00 82.56 73 LEU A CA 1
ATOM 572 C C . LEU A 1 73 ? 4.416 -4.113 -12.112 1.00 82.56 73 LEU A C 1
ATOM 574 O O . LEU A 1 73 ? 3.453 -4.517 -12.759 1.00 82.56 73 LEU A O 1
ATOM 578 N N . GLU A 1 74 ? 4.965 -4.840 -11.139 1.00 84.12 74 GLU A N 1
ATOM 579 C CA . GLU A 1 74 ? 4.470 -6.146 -10.699 1.00 84.12 74 GLU A CA 1
ATOM 580 C C . GLU A 1 74 ? 3.072 -6.045 -10.077 1.00 84.12 74 GLU A C 1
ATOM 582 O O . GLU A 1 74 ? 2.221 -6.876 -10.396 1.00 84.12 74 GLU A O 1
ATOM 587 N N . SER A 1 75 ? 2.800 -5.011 -9.270 1.00 84.38 75 SER A N 1
ATOM 588 C CA . SER A 1 75 ? 1.469 -4.729 -8.704 1.00 84.38 75 SER A CA 1
ATOM 589 C C . SER A 1 75 ? 0.441 -4.426 -9.793 1.00 84.38 75 SER A C 1
ATOM 591 O O . SER A 1 75 ? -0.602 -5.083 -9.875 1.00 84.38 75 SER A O 1
ATOM 593 N N . VAL A 1 76 ? 0.769 -3.501 -10.702 1.00 88.88 76 VAL A N 1
ATOM 594 C CA . VAL A 1 76 ? -0.090 -3.156 -11.844 1.00 88.88 76 VAL A CA 1
ATOM 595 C C . VAL A 1 76 ? -0.366 -4.406 -12.686 1.00 88.88 76 VAL A C 1
ATOM 597 O O . VAL A 1 76 ? -1.516 -4.692 -13.025 1.00 88.88 76 VAL A O 1
ATOM 600 N N . LEU A 1 77 ? 0.663 -5.209 -12.975 1.00 88.12 77 LEU A N 1
ATOM 601 C CA . LEU A 1 77 ? 0.535 -6.439 -13.755 1.00 88.12 77 LEU A CA 1
ATOM 602 C C . LEU A 1 77 ? -0.290 -7.515 -13.034 1.00 88.12 77 LEU A C 1
ATOM 604 O O . LEU A 1 77 ? -1.051 -8.236 -13.683 1.00 88.12 77 LEU A O 1
ATOM 608 N N . ALA A 1 78 ? -0.170 -7.635 -11.711 1.00 88.75 78 ALA A N 1
ATOM 609 C CA . ALA A 1 78 ? -0.978 -8.549 -10.908 1.00 88.75 78 ALA A CA 1
ATOM 610 C C . ALA A 1 78 ? -2.466 -8.172 -10.962 1.00 88.75 78 ALA A C 1
ATOM 612 O O . ALA A 1 78 ? -3.304 -9.042 -11.203 1.00 88.75 78 ALA A O 1
ATOM 613 N N . ASN A 1 79 ? -2.792 -6.882 -10.843 1.00 91.44 79 ASN A N 1
ATOM 614 C CA . ASN A 1 79 ? -4.165 -6.393 -10.973 1.00 91.44 79 ASN A CA 1
ATOM 615 C C . ASN A 1 79 ? -4.731 -6.599 -12.388 1.00 91.44 79 ASN A C 1
ATOM 617 O O . ASN A 1 79 ? -5.884 -7.009 -12.527 1.00 91.44 79 ASN A O 1
ATOM 621 N N . VAL A 1 80 ? -3.922 -6.415 -13.440 1.00 90.50 80 VAL A N 1
ATOM 622 C CA . VAL A 1 80 ? -4.319 -6.753 -14.821 1.00 90.50 80 VAL A CA 1
ATOM 623 C C . VAL A 1 80 ? -4.626 -8.247 -14.956 1.00 90.50 80 VAL A C 1
ATOM 625 O O . VAL A 1 80 ? -5.669 -8.611 -15.497 1.00 90.50 80 VAL A O 1
ATOM 628 N N . ARG A 1 81 ? -3.760 -9.126 -14.432 1.00 91.81 81 ARG A N 1
ATOM 629 C CA . AR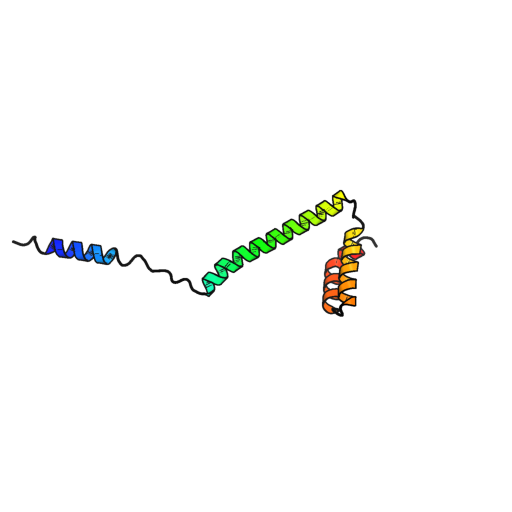G A 1 81 ? -3.961 -10.588 -14.463 1.00 91.81 81 ARG A CA 1
ATOM 630 C C . ARG A 1 81 ? -5.194 -11.034 -13.679 1.00 91.81 81 ARG A C 1
ATOM 632 O O . ARG A 1 81 ? -5.832 -12.006 -14.067 1.00 91.81 81 ARG A O 1
ATOM 639 N N . ALA A 1 82 ? -5.535 -10.319 -12.612 1.00 93.00 82 ALA A N 1
ATOM 640 C CA . ALA A 1 82 ? -6.743 -10.549 -11.829 1.00 93.00 82 ALA A CA 1
ATOM 641 C C . ALA A 1 82 ? -8.027 -10.019 -12.504 1.00 93.00 82 ALA A C 1
ATOM 643 O O . ALA A 1 82 ? -9.115 -10.240 -11.981 1.00 93.00 82 ALA A O 1
ATOM 644 N N . GLY A 1 83 ? -7.926 -9.322 -13.644 1.00 94.75 83 GLY A N 1
ATOM 645 C CA . GLY A 1 83 ? -9.069 -8.702 -14.326 1.00 94.75 83 GLY A CA 1
ATOM 646 C C . GLY A 1 83 ? -9.516 -7.366 -13.718 1.00 94.75 83 GLY A C 1
ATOM 647 O O . GLY A 1 83 ? -10.530 -6.808 -14.134 1.00 94.75 83 GLY A O 1
ATOM 648 N N . ASN A 1 84 ? -8.749 -6.808 -12.777 1.00 95.06 84 ASN A N 1
ATOM 649 C CA . ASN A 1 84 ? -9.051 -5.558 -12.077 1.00 95.06 84 ASN A CA 1
ATOM 650 C C . ASN A 1 84 ? -8.479 -4.347 -12.828 1.00 95.06 84 ASN A C 1
ATOM 652 O O . ASN A 1 84 ? -7.650 -3.599 -12.306 1.00 95.06 84 ASN A O 1
ATOM 656 N N . ALA A 1 85 ? -8.923 -4.142 -14.070 1.00 91.06 85 ALA A N 1
ATOM 657 C CA . ALA A 1 85 ? -8.380 -3.108 -14.955 1.00 91.06 85 ALA A CA 1
ATOM 658 C C . ALA A 1 85 ? -8.465 -1.686 -14.365 1.00 91.06 85 ALA A C 1
ATOM 660 O O . ALA A 1 85 ? -7.539 -0.896 -14.526 1.00 91.06 85 ALA A O 1
ATOM 661 N N . THR A 1 86 ? -9.541 -1.366 -13.639 1.00 93.62 86 THR A N 1
ATOM 662 C CA . THR A 1 86 ? -9.710 -0.057 -12.987 1.00 93.62 86 THR A CA 1
ATOM 663 C C . THR A 1 86 ? -8.672 0.178 -11.892 1.00 93.62 86 THR A C 1
ATOM 665 O O . THR A 1 86 ? -8.082 1.252 -11.838 1.00 93.62 86 THR A O 1
ATOM 668 N N . VAL A 1 87 ? -8.404 -0.828 -11.054 1.00 91.06 87 VAL A N 1
ATOM 669 C CA . VAL A 1 87 ? -7.410 -0.731 -9.972 1.00 91.06 87 VAL A CA 1
ATOM 670 C C . VAL A 1 87 ? -6.004 -0.626 -10.557 1.00 91.06 87 VAL A C 1
ATOM 672 O O . VAL A 1 87 ? -5.244 0.250 -10.161 1.00 91.06 87 VAL A O 1
ATOM 675 N N . ALA A 1 88 ? -5.696 -1.436 -11.575 1.00 90.81 88 ALA A N 1
ATOM 676 C CA . ALA A 1 88 ? -4.421 -1.363 -12.285 1.00 90.81 88 ALA A CA 1
ATOM 677 C C . ALA A 1 88 ? -4.172 0.025 -12.902 1.00 90.81 88 ALA A C 1
ATOM 679 O O . ALA A 1 88 ? -3.069 0.557 -12.804 1.00 90.81 88 ALA A O 1
ATOM 680 N N . ALA A 1 89 ? -5.195 0.629 -13.517 1.00 91.19 89 ALA A N 1
ATOM 681 C CA . ALA A 1 89 ? -5.091 1.962 -14.106 1.00 91.19 89 ALA A CA 1
ATOM 682 C C . ALA A 1 89 ? -4.888 3.056 -13.046 1.00 91.19 89 ALA A C 1
ATOM 684 O O . ALA A 1 89 ? -4.085 3.965 -13.250 1.00 91.19 89 ALA A O 1
ATOM 685 N N . MET A 1 90 ? -5.581 2.957 -11.907 1.00 93.25 90 MET A N 1
ATOM 686 C CA . MET A 1 90 ? -5.408 3.886 -10.788 1.00 93.25 90 MET A CA 1
ATOM 687 C C . MET A 1 90 ? -4.003 3.793 -10.182 1.00 93.25 90 MET A C 1
ATOM 689 O O . MET A 1 90 ? -3.367 4.825 -9.980 1.00 93.25 90 MET A O 1
ATOM 693 N N . GLU A 1 91 ? -3.499 2.579 -9.944 1.00 86.56 91 GLU A N 1
ATOM 694 C CA . GLU A 1 91 ? -2.136 2.352 -9.446 1.00 86.56 91 GLU A CA 1
ATOM 695 C C . GLU A 1 91 ? -1.082 2.868 -10.434 1.00 86.56 91 GLU A C 1
ATOM 697 O O . GLU A 1 91 ? -0.137 3.548 -10.037 1.00 86.56 91 GLU A O 1
ATOM 702 N N . PHE A 1 92 ? -1.260 2.612 -11.734 1.00 88.25 92 PHE A N 1
ATOM 703 C CA . PHE A 1 92 ? -0.346 3.114 -12.758 1.00 88.25 92 PHE A CA 1
ATOM 704 C C . PHE A 1 92 ? -0.296 4.647 -12.787 1.00 88.25 92 PHE A C 1
ATOM 706 O O . PHE A 1 92 ? 0.792 5.219 -12.769 1.00 88.25 92 PHE A O 1
ATOM 713 N N . GLU A 1 93 ? -1.446 5.328 -12.803 1.00 91.38 93 GLU A N 1
ATOM 714 C CA . GLU A 1 93 ? -1.485 6.798 -12.821 1.00 91.38 93 GLU A CA 1
ATOM 715 C C . GLU A 1 93 ? -0.932 7.410 -11.527 1.00 91.38 93 GLU A C 1
ATOM 717 O O . GLU A 1 93 ? -0.219 8.411 -11.589 1.00 91.38 93 GLU A O 1
ATOM 722 N N . GLN A 1 94 ? -1.173 6.785 -10.370 1.00 88.00 94 GLN A N 1
ATOM 723 C CA . GLN A 1 94 ? -0.622 7.228 -9.086 1.00 88.00 94 GLN A CA 1
ATOM 724 C C . GLN A 1 94 ? 0.914 7.264 -9.090 1.00 88.00 94 GLN A C 1
ATOM 726 O O . GLN A 1 94 ? 1.505 8.173 -8.510 1.00 88.00 94 GLN A O 1
ATOM 731 N N . TYR A 1 95 ? 1.555 6.293 -9.743 1.00 86.00 95 TYR A N 1
ATOM 732 C CA . TYR A 1 95 ? 3.011 6.134 -9.737 1.00 86.00 95 TYR A CA 1
ATOM 733 C C . TYR A 1 95 ? 3.697 6.524 -11.051 1.00 86.00 95 TYR A C 1
ATOM 735 O O . TYR A 1 95 ? 4.909 6.368 -11.201 1.00 86.00 95 TYR A O 1
ATOM 743 N N . LYS A 1 96 ? 2.951 7.066 -12.011 1.00 84.12 96 LYS A N 1
ATOM 744 C CA . LYS A 1 96 ? 3.443 7.442 -13.341 1.00 84.12 96 LYS A CA 1
ATOM 745 C C . LYS A 1 96 ? 4.652 8.377 -13.304 1.00 84.12 96 LYS A C 1
ATOM 747 O O . LYS A 1 96 ? 5.562 8.223 -14.111 1.00 84.12 96 LYS A O 1
ATOM 752 N N . GLY A 1 97 ? 4.689 9.322 -12.365 1.00 82.06 97 GLY A N 1
ATOM 753 C CA . GLY A 1 97 ? 5.835 10.216 -12.183 1.00 82.06 97 GLY A CA 1
ATOM 754 C C . GLY A 1 97 ? 7.110 9.449 -11.830 1.00 82.06 97 GLY A C 1
ATOM 755 O O . GLY A 1 97 ? 8.140 9.634 -12.465 1.00 82.06 97 GLY A O 1
ATOM 756 N N . GLU A 1 98 ? 7.037 8.549 -10.856 1.00 76.31 98 GLU A N 1
ATOM 757 C CA . GLU A 1 98 ? 8.131 7.671 -10.433 1.00 76.31 98 GLU A CA 1
ATOM 758 C C . GLU A 1 98 ? 8.545 6.675 -11.524 1.00 76.31 98 GLU A C 1
ATOM 760 O O . GLU A 1 98 ? 9.738 6.429 -11.695 1.00 76.31 98 GLU A O 1
ATOM 765 N N . LEU A 1 99 ? 7.591 6.145 -12.297 1.00 73.62 99 LEU A N 1
ATOM 766 C CA . LEU A 1 99 ? 7.862 5.227 -13.409 1.00 73.62 99 LEU A CA 1
ATOM 767 C C . LEU A 1 99 ? 8.571 5.912 -14.588 1.00 73.62 99 LEU A C 1
ATOM 769 O O . LEU A 1 99 ? 9.381 5.277 -15.259 1.00 73.62 99 LEU A O 1
ATOM 773 N N . LEU A 1 100 ? 8.278 7.191 -14.844 1.00 74.44 100 LEU A N 1
ATOM 774 C CA . LEU A 1 100 ? 8.777 7.928 -16.012 1.00 74.44 100 LEU A CA 1
ATOM 775 C C . LEU A 1 100 ? 9.977 8.842 -15.713 1.00 74.44 100 LEU A C 1
ATOM 777 O O . LEU A 1 100 ? 10.573 9.377 -16.640 1.00 74.44 100 LEU A O 1
ATOM 781 N N . LYS A 1 101 ? 10.367 9.010 -14.442 1.00 68.44 101 LYS A N 1
ATOM 782 C CA . LYS A 1 101 ? 11.500 9.864 -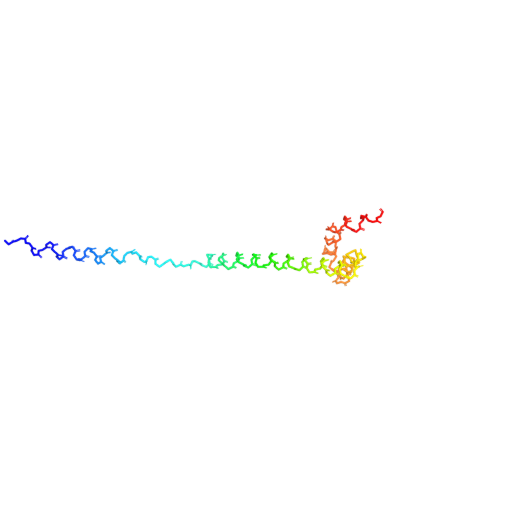14.022 1.00 68.44 101 LYS A CA 1
ATOM 783 C C . LYS A 1 101 ? 12.879 9.392 -14.509 1.00 68.44 101 LYS A C 1
ATOM 785 O O . LYS A 1 101 ? 13.826 10.166 -14.420 1.00 68.44 101 LYS A O 1
ATOM 790 N N . ASN A 1 102 ? 12.988 8.162 -15.015 1.00 55.03 102 ASN A N 1
ATOM 791 C CA . ASN A 1 102 ? 14.229 7.581 -15.545 1.00 55.03 102 ASN A CA 1
ATOM 792 C C . ASN A 1 102 ? 14.227 7.431 -17.084 1.00 55.03 102 ASN A C 1
ATOM 794 O O . ASN A 1 102 ? 15.041 6.670 -17.610 1.00 55.03 102 ASN A O 1
ATOM 798 N N . GLY A 1 103 ? 13.290 8.087 -17.782 1.00 49.31 103 GLY A N 1
ATOM 799 C CA . GLY A 1 103 ? 13.229 8.154 -19.248 1.00 49.31 103 GLY A CA 1
ATOM 800 C C . GLY A 1 103 ? 14.010 9.323 -19.830 1.00 49.31 103 GLY A C 1
ATOM 801 O O . GLY A 1 103 ? 14.065 10.381 -19.165 1.00 49.31 103 GLY A O 1
#